Protein AF-X1I9T8-F1 (afdb_monomer_lite)

Sequence (76 aa):
MIEDKKEAKILARNIIADLTSEIGKKEVNEAKKMGMATSIYASQIANAKEKFLAQISPELTDAPDIFEVEISKQFM

Radius of gyration: 12.32 Å; chains: 1; bounding box: 24×16×35 Å

Foldseek 3Di:
DDEDPVVLLVLLLVLVVVLCVVCDVVNLVVCLVVVHSCVVCVVVLVVSLVVSVVPYDPVNVCSSVSNVVSCVVRRD

Organism: NCBI:txid412755

pLDDT: mean 94.23, std 2.58, range [82.5, 97.25]

Secondary structure (DSSP, 8-state):
-B--HHHHHHHHHHHHHHHHHHH-HHHHHHHHHTT-HHHHTHHHHHHHHHHHHTTB-TT-TTHHHHHHHHHHHHH-

Structure (mmCIF, N/CA/C/O backbone):
data_AF-X1I9T8-F1
#
_entry.id   AF-X1I9T8-F1
#
loop_
_atom_site.group_PDB
_atom_site.id
_atom_site.type_symbol
_atom_site.label_atom_id
_atom_site.label_alt_id
_atom_site.label_comp_id
_atom_site.label_asym_id
_atom_site.label_entity_id
_atom_site.label_seq_id
_atom_site.pdbx_PDB_ins_code
_atom_site.Cartn_x
_atom_site.Cartn_y
_atom_site.Cartn_z
_atom_site.occupancy
_atom_site.B_iso_or_equiv
_atom_site.auth_seq_id
_atom_site.auth_comp_id
_atom_site.auth_asym_id
_atom_site.auth_atom_id
_atom_site.pdbx_PDB_model_num
ATOM 1 N N . MET A 1 1 ? 5.789 -0.306 -18.423 1.00 82.50 1 MET A N 1
ATOM 2 C CA . MET A 1 1 ? 5.881 -0.820 -17.041 1.00 82.50 1 MET A CA 1
ATOM 3 C C . MET A 1 1 ? 6.950 -0.014 -16.326 1.00 82.50 1 MET A C 1
ATOM 5 O O . MET A 1 1 ? 7.836 0.486 -17.005 1.00 82.50 1 MET A O 1
ATOM 9 N N . ILE A 1 2 ? 6.831 0.180 -15.014 1.00 88.69 2 ILE A N 1
ATOM 10 C CA . ILE A 1 2 ? 7.787 0.975 -14.228 1.00 88.69 2 ILE A CA 1
ATOM 11 C C . ILE A 1 2 ? 8.985 0.108 -13.836 1.00 88.69 2 ILE A C 1
ATOM 13 O O . ILE A 1 2 ? 8.804 -0.959 -13.256 1.00 88.69 2 ILE A O 1
ATOM 17 N N . GLU A 1 3 ? 10.195 0.587 -14.103 1.00 90.69 3 GLU A N 1
ATOM 18 C CA . GLU A 1 3 ? 11.452 -0.111 -13.786 1.00 90.69 3 GLU A CA 1
ATOM 19 C C . GLU A 1 3 ? 12.276 0.618 -12.715 1.00 90.69 3 GLU A C 1
ATOM 21 O O . GLU A 1 3 ? 13.145 0.027 -12.078 1.00 90.69 3 GLU A O 1
ATOM 26 N N . ASP A 1 4 ? 11.992 1.899 -12.468 1.00 93.81 4 ASP A N 1
ATOM 27 C CA . ASP A 1 4 ? 12.733 2.707 -11.505 1.00 93.81 4 ASP A CA 1
ATOM 28 C C . 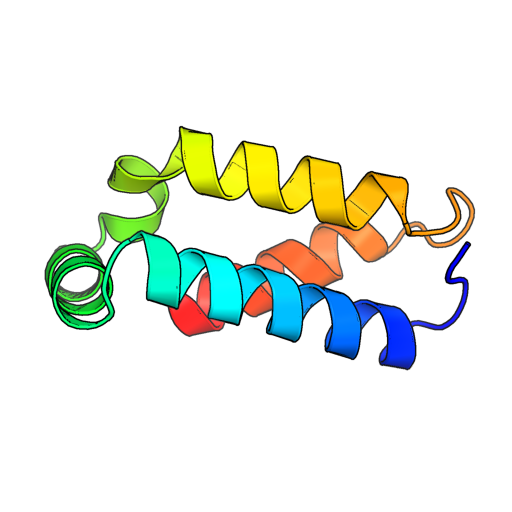ASP A 1 4 ? 12.146 2.617 -10.085 1.00 93.81 4 ASP A C 1
ATOM 30 O O . ASP A 1 4 ? 10.937 2.719 -9.851 1.00 93.81 4 ASP A O 1
ATOM 34 N N . LYS A 1 5 ? 13.031 2.497 -9.087 1.00 92.75 5 LYS A N 1
ATOM 35 C CA . LYS A 1 5 ? 12.639 2.396 -7.671 1.00 92.75 5 LYS A CA 1
ATOM 36 C C . LYS A 1 5 ? 11.951 3.655 -7.142 1.00 92.75 5 LYS A C 1
ATOM 38 O O . LYS A 1 5 ? 11.134 3.552 -6.225 1.00 92.75 5 LYS A O 1
ATOM 43 N N . LYS A 1 6 ? 12.302 4.851 -7.625 1.00 94.62 6 LYS A N 1
ATOM 44 C CA . LYS A 1 6 ? 11.658 6.097 -7.176 1.00 94.62 6 LYS A CA 1
ATOM 45 C C . LYS A 1 6 ? 10.255 6.198 -7.756 1.00 94.62 6 LYS A C 1
ATOM 47 O O . LYS A 1 6 ? 9.337 6.525 -7.009 1.00 94.62 6 LYS A O 1
ATOM 52 N N . GLU A 1 7 ? 10.083 5.867 -9.029 1.00 94.94 7 GLU A N 1
ATOM 53 C CA . GLU A 1 7 ? 8.761 5.813 -9.659 1.00 94.94 7 GLU A CA 1
ATOM 54 C C . GLU A 1 7 ? 7.855 4.776 -8.984 1.00 94.94 7 GLU A C 1
ATOM 56 O O . GLU A 1 7 ? 6.717 5.095 -8.636 1.00 94.94 7 GLU A O 1
ATOM 61 N N . ALA A 1 8 ? 8.380 3.587 -8.668 1.00 95.62 8 ALA A N 1
ATOM 62 C CA . ALA A 1 8 ? 7.649 2.573 -7.910 1.00 95.62 8 ALA A CA 1
ATOM 63 C C . ALA A 1 8 ? 7.215 3.089 -6.522 1.00 95.62 8 ALA A C 1
ATOM 65 O O . ALA A 1 8 ? 6.073 2.896 -6.111 1.00 95.62 8 ALA A O 1
ATOM 66 N N . LYS A 1 9 ? 8.080 3.825 -5.809 1.00 96.50 9 LYS A N 1
ATOM 67 C CA . LYS A 1 9 ? 7.714 4.459 -4.526 1.00 96.50 9 LYS A CA 1
ATOM 68 C C . LYS A 1 9 ? 6.598 5.491 -4.675 1.00 96.50 9 LYS A C 1
ATOM 70 O O . LYS A 1 9 ? 5.726 5.563 -3.812 1.00 96.50 9 LYS A O 1
ATOM 75 N N . ILE A 1 10 ? 6.633 6.303 -5.730 1.00 96.50 10 ILE A N 1
ATOM 76 C CA . ILE A 1 10 ? 5.587 7.298 -6.002 1.00 96.50 10 ILE A CA 1
ATOM 77 C C . ILE A 1 10 ? 4.261 6.588 -6.287 1.00 96.50 10 ILE A C 1
ATOM 79 O O . ILE A 1 10 ? 3.245 6.941 -5.692 1.00 96.50 10 ILE A O 1
ATOM 83 N N . LEU A 1 11 ? 4.280 5.545 -7.122 1.00 96.56 11 LEU A N 1
ATOM 84 C CA . LEU A 1 11 ? 3.086 4.763 -7.428 1.00 96.56 11 LEU A CA 1
ATOM 85 C C . LEU A 1 11 ? 2.496 4.104 -6.173 1.00 96.56 11 LEU A C 1
ATOM 87 O O . LEU A 1 11 ? 1.296 4.229 -5.935 1.00 96.56 11 LEU A O 1
ATOM 91 N N . ALA A 1 12 ? 3.327 3.448 -5.355 1.00 97.06 12 ALA A N 1
ATOM 92 C CA . ALA A 1 12 ? 2.883 2.823 -4.111 1.00 97.06 12 ALA A CA 1
ATOM 93 C C . ALA A 1 12 ? 2.182 3.842 -3.201 1.00 97.06 12 ALA A C 1
ATOM 95 O O . ALA A 1 12 ? 1.076 3.590 -2.731 1.00 97.06 12 ALA A O 1
ATOM 96 N N . ARG A 1 13 ? 2.770 5.032 -3.020 1.00 97.25 13 ARG A N 1
ATOM 97 C CA . ARG A 1 13 ? 2.164 6.111 -2.221 1.00 97.25 13 ARG A CA 1
ATOM 98 C C . ARG A 1 13 ? 0.816 6.563 -2.754 1.00 97.25 13 ARG A C 1
ATOM 100 O O . ARG A 1 13 ? -0.094 6.753 -1.956 1.00 97.25 13 ARG A O 1
ATOM 107 N N . ASN A 1 14 ? 0.691 6.729 -4.068 1.00 97.25 14 ASN A N 1
ATOM 108 C CA . ASN A 1 14 ? -0.562 7.160 -4.683 1.00 97.25 14 ASN A CA 1
ATOM 109 C C . ASN A 1 14 ? -1.662 6.117 -4.460 1.00 97.25 14 ASN A C 1
ATOM 111 O O . ASN A 1 14 ? -2.718 6.450 -3.936 1.00 97.25 14 ASN A O 1
ATOM 115 N N . ILE A 1 15 ? -1.370 4.842 -4.731 1.00 96.88 15 ILE A N 1
ATOM 116 C CA . ILE A 1 15 ? -2.322 3.742 -4.520 1.00 96.88 15 ILE A CA 1
ATOM 117 C C . ILE A 1 15 ? -2.737 3.638 -3.044 1.00 96.88 15 ILE A C 1
ATOM 119 O O . ILE A 1 15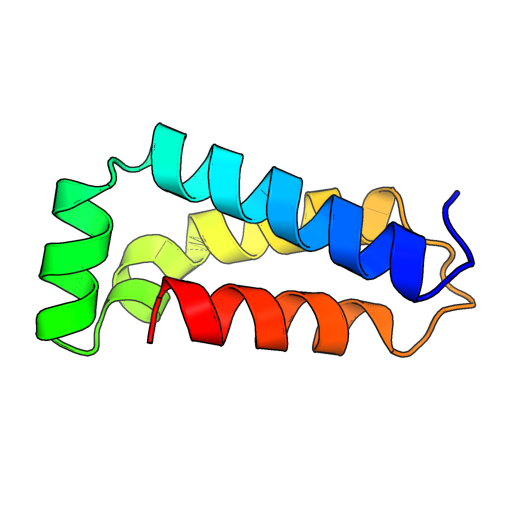 ? -3.906 3.419 -2.738 1.00 96.88 15 ILE A O 1
ATOM 123 N N . ILE A 1 16 ? -1.797 3.802 -2.111 1.00 96.44 16 ILE A N 1
ATOM 124 C CA . ILE A 1 16 ? -2.075 3.734 -0.669 1.00 96.44 16 ILE A CA 1
ATOM 125 C C . ILE A 1 16 ? -2.883 4.950 -0.195 1.00 96.44 16 ILE A C 1
ATOM 127 O O . ILE A 1 16 ? -3.734 4.820 0.690 1.00 96.44 16 ILE A O 1
ATOM 131 N N . ALA A 1 17 ? -2.635 6.129 -0.766 1.00 96.00 17 ALA A N 1
ATOM 132 C CA . ALA A 1 17 ? -3.421 7.326 -0.492 1.00 96.00 17 ALA A CA 1
ATOM 133 C C . ALA A 1 17 ? -4.865 7.161 -0.986 1.00 96.00 17 ALA A C 1
ATOM 135 O O . ALA A 1 17 ? -5.791 7.444 -0.223 1.00 96.00 17 ALA A O 1
ATOM 136 N N . ASP A 1 18 ? -5.048 6.627 -2.195 1.00 96.12 18 ASP A N 1
ATOM 137 C CA . ASP A 1 18 ? -6.364 6.307 -2.752 1.00 96.12 18 ASP A CA 1
ATOM 138 C C . ASP A 1 18 ? -7.083 5.279 -1.874 1.00 96.12 18 ASP A C 1
ATOM 140 O O . ASP A 1 18 ? -8.201 5.531 -1.435 1.00 96.12 18 ASP A O 1
ATOM 144 N N . LEU A 1 19 ? -6.403 4.194 -1.490 1.00 96.19 19 LEU A N 1
ATOM 145 C CA . LEU A 1 19 ? -6.925 3.192 -0.557 1.00 96.19 19 LEU A CA 1
ATOM 146 C C . LEU A 1 19 ? -7.354 3.813 0.785 1.00 96.19 19 LEU A C 1
ATOM 148 O O 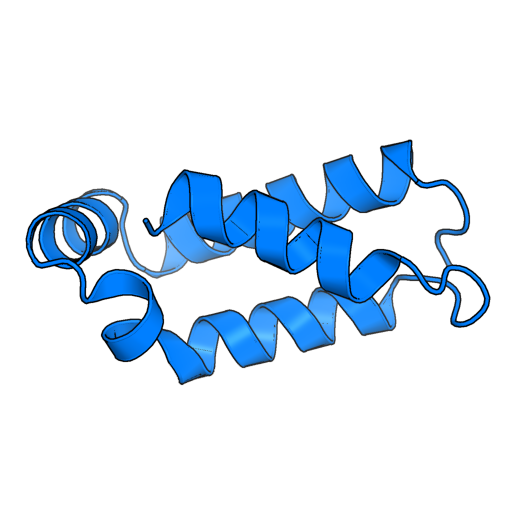. LEU A 1 19 ? -8.419 3.506 1.313 1.00 96.19 19 LEU A O 1
ATOM 152 N N . THR A 1 20 ? -6.534 4.702 1.349 1.00 95.06 20 THR A N 1
ATOM 153 C CA . THR A 1 20 ? -6.857 5.401 2.606 1.00 95.06 20 THR A CA 1
ATOM 154 C C . THR A 1 20 ? -8.073 6.314 2.440 1.00 95.06 20 THR A C 1
ATOM 156 O O . THR A 1 20 ? -8.855 6.478 3.377 1.00 95.06 20 THR A O 1
ATOM 159 N N . SER A 1 21 ? -8.229 6.927 1.266 1.00 95.56 21 SER A N 1
ATOM 160 C CA . SER A 1 21 ? -9.375 7.769 0.927 1.00 95.56 21 SER A CA 1
ATOM 161 C C . SER A 1 21 ? -10.651 6.940 0.750 1.00 95.56 21 SER A C 1
ATOM 163 O O . SER A 1 21 ? -11.688 7.321 1.286 1.00 95.56 21 SER A O 1
ATOM 165 N N . GLU A 1 22 ? -10.560 5.791 0.070 1.00 94.88 22 GLU A N 1
ATOM 166 C CA . GLU A 1 22 ? -11.656 4.832 -0.127 1.00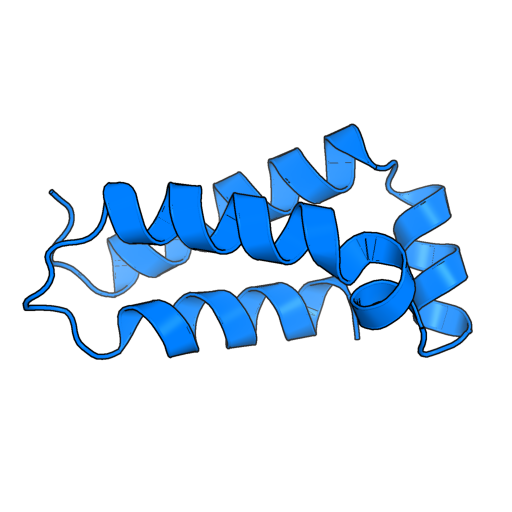 94.88 22 GLU A CA 1
ATOM 167 C C . GLU A 1 22 ? -12.152 4.242 1.197 1.00 94.88 22 GLU A C 1
ATOM 169 O O . GLU A 1 22 ? -13.357 4.146 1.409 1.00 94.88 22 GLU A O 1
ATOM 174 N N . ILE A 1 23 ? -11.232 3.862 2.091 1.00 94.94 23 ILE A N 1
ATOM 175 C CA . ILE A 1 23 ? -11.585 3.349 3.421 1.00 94.94 23 ILE A CA 1
ATOM 176 C C . ILE A 1 23 ? -12.119 4.466 4.311 1.00 94.94 23 ILE A C 1
ATOM 178 O O . ILE A 1 23 ? -13.034 4.226 5.080 1.00 94.94 23 ILE A O 1
ATOM 182 N N . GLY A 1 24 ? -11.520 5.655 4.237 1.00 94.38 24 GLY A N 1
ATOM 183 C CA . GLY A 1 24 ? -11.778 6.760 5.146 1.00 94.38 24 GLY A CA 1
ATOM 184 C C . GLY A 1 24 ? -10.644 6.952 6.154 1.00 94.38 24 GLY A C 1
ATOM 185 O O . GLY A 1 24 ? -10.305 6.090 6.967 1.00 94.38 24 GLY A O 1
ATOM 186 N N . LYS A 1 25 ? -10.060 8.157 6.163 1.00 92.44 25 LYS A N 1
ATOM 187 C CA . LYS A 1 25 ? -8.912 8.494 7.027 1.00 92.44 25 LYS A CA 1
ATOM 188 C C . LYS A 1 25 ? -9.194 8.300 8.523 1.00 92.44 25 LYS A C 1
ATOM 190 O O . LYS A 1 25 ? -8.274 8.010 9.286 1.00 92.44 25 LYS A O 1
ATOM 195 N N . LYS A 1 26 ? -10.440 8.510 8.966 1.00 93.56 26 LYS A N 1
ATOM 196 C CA . LYS A 1 26 ? -10.829 8.312 10.372 1.00 93.56 26 LYS A CA 1
ATOM 197 C C . LYS A 1 26 ? -10.820 6.830 10.740 1.00 93.56 26 LYS A C 1
ATOM 199 O O . LYS A 1 26 ? -10.185 6.481 11.727 1.00 93.56 26 LYS A O 1
ATOM 204 N N . GLU A 1 27 ? -11.423 5.990 9.908 1.00 94.25 27 GLU A N 1
ATOM 205 C CA . GLU A 1 27 ? -11.499 4.540 10.107 1.00 94.25 27 GLU A CA 1
ATOM 206 C C . GLU A 1 27 ? -10.109 3.895 10.106 1.00 94.25 27 GLU A C 1
ATOM 208 O O . GLU A 1 27 ? -9.771 3.158 11.033 1.00 94.25 27 GLU A O 1
ATOM 213 N N . VAL A 1 28 ? -9.241 4.274 9.156 1.00 93.75 28 VAL A N 1
ATOM 214 C CA . VAL A 1 28 ? -7.837 3.822 9.145 1.00 93.75 28 VAL A CA 1
ATOM 215 C C . VAL A 1 28 ? -7.115 4.219 10.437 1.00 93.75 28 VAL A C 1
ATOM 217 O O . VAL A 1 28 ? -6.427 3.396 11.038 1.00 93.75 28 VAL A O 1
ATOM 220 N N . ASN A 1 29 ? -7.288 5.460 10.908 1.00 93.88 29 ASN A N 1
ATOM 221 C CA . ASN A 1 29 ? -6.653 5.928 12.144 1.00 93.88 29 ASN A CA 1
ATOM 222 C C . ASN A 1 29 ? -7.176 5.212 13.399 1.00 93.88 29 ASN A C 1
ATOM 224 O O . ASN A 1 29 ? -6.404 4.971 14.327 1.00 93.88 29 ASN A O 1
ATOM 228 N N . GLU A 1 30 ? -8.469 4.901 13.462 1.00 94.44 30 GLU A N 1
ATOM 229 C CA . GLU A 1 30 ? -9.059 4.143 14.568 1.00 94.44 30 GLU A CA 1
ATOM 230 C C . GLU A 1 30 ? -8.522 2.713 14.593 1.00 94.44 30 GLU A C 1
ATOM 232 O O . GLU A 1 30 ? -7.975 2.280 15.609 1.00 94.44 30 GLU A O 1
ATOM 237 N N . ALA A 1 31 ? -8.550 2.025 13.453 1.00 92.69 31 ALA A N 1
ATOM 238 C CA . ALA A 1 31 ? -8.002 0.683 13.319 1.00 92.69 31 ALA A CA 1
ATOM 239 C C . ALA A 1 31 ? -6.490 0.633 13.620 1.00 92.69 31 ALA A C 1
ATOM 241 O O . ALA A 1 31 ? -5.999 -0.329 14.220 1.00 92.69 31 ALA A O 1
ATOM 242 N N . LYS A 1 32 ? -5.748 1.691 13.262 1.00 93.50 32 LYS A N 1
ATOM 243 C CA . LYS A 1 32 ? -4.314 1.839 13.554 1.00 93.50 32 LYS A CA 1
ATOM 244 C C . LYS A 1 32 ? -4.052 1.953 15.052 1.00 93.50 32 LYS A C 1
ATOM 246 O O . LYS A 1 32 ? -3.182 1.260 15.569 1.00 93.50 32 LYS A O 1
ATOM 251 N N . LYS A 1 33 ? -4.840 2.753 15.780 1.00 93.69 33 LYS A N 1
ATOM 252 C CA . LYS A 1 33 ? -4.740 2.856 17.252 1.00 93.69 33 LYS A CA 1
ATOM 253 C C . LYS A 1 33 ? -4.980 1.523 17.956 1.00 93.69 33 LYS A C 1
ATOM 255 O O . LYS A 1 33 ? -4.449 1.305 19.039 1.00 93.69 33 LYS A O 1
ATOM 260 N N . MET A 1 34 ? -5.775 0.649 17.346 1.00 91.88 34 MET A N 1
ATOM 261 C CA . MET A 1 34 ? -6.043 -0.693 17.854 1.00 91.88 34 MET A CA 1
ATOM 262 C C . MET A 1 34 ? -4.971 -1.718 17.447 1.00 91.88 34 MET A C 1
ATOM 264 O O . MET A 1 34 ? -5.065 -2.870 17.857 1.00 91.88 34 MET A O 1
ATOM 268 N N . GLY A 1 35 ? -3.976 -1.333 16.635 1.00 91.38 35 GLY A N 1
ATOM 269 C CA . GLY A 1 35 ? -2.962 -2.245 16.097 1.00 91.38 35 GLY A CA 1
ATOM 270 C C . GLY A 1 35 ? -3.523 -3.266 15.103 1.00 91.38 35 GLY A C 1
ATOM 271 O O . GLY A 1 35 ? -2.936 -4.328 14.922 1.00 91.38 35 GLY A O 1
ATOM 272 N N . MET A 1 36 ? -4.676 -2.978 14.490 1.00 92.12 36 MET A N 1
ATOM 273 C CA . MET A 1 36 ? -5.431 -3.938 13.675 1.00 92.12 36 MET A CA 1
ATOM 274 C C . MET A 1 36 ? -5.723 -3.457 12.250 1.00 92.12 36 MET A C 1
ATOM 276 O O . MET A 1 36 ? -6.380 -4.179 11.507 1.00 92.12 36 MET A O 1
ATOM 280 N N . ALA A 1 37 ? -5.254 -2.278 11.831 1.00 91.75 37 ALA A N 1
ATOM 281 C CA . ALA A 1 37 ? -5.606 -1.727 10.518 1.00 91.75 37 ALA A CA 1
ATOM 282 C C . ALA A 1 37 ? -5.226 -2.650 9.353 1.00 91.75 37 ALA A C 1
ATOM 284 O O . ALA A 1 37 ? -6.032 -2.859 8.450 1.00 91.75 37 ALA A O 1
ATOM 285 N N . THR A 1 38 ? -4.041 -3.257 9.385 1.00 92.06 38 THR A N 1
ATOM 286 C CA . THR A 1 38 ? -3.617 -4.195 8.336 1.00 92.06 38 THR A CA 1
ATOM 287 C C . THR A 1 38 ? -4.448 -5.475 8.310 1.00 92.06 38 THR A C 1
ATOM 289 O O . THR A 1 38 ? -4.710 -5.991 7.230 1.00 92.06 38 THR A O 1
ATOM 292 N N . SER A 1 39 ? -4.911 -5.959 9.465 1.00 93.88 39 SER A N 1
ATOM 293 C CA . SER A 1 39 ? -5.780 -7.139 9.563 1.00 93.88 39 SER A CA 1
ATOM 294 C C . SER A 1 39 ? -7.215 -6.840 9.124 1.00 93.88 39 SER A C 1
ATOM 296 O O . SER A 1 39 ? -7.812 -7.630 8.399 1.00 93.88 39 SER A O 1
ATOM 298 N N . ILE A 1 40 ? -7.765 -5.694 9.535 1.00 95.44 40 ILE A N 1
ATOM 299 C CA . ILE A 1 40 ? -9.132 -5.267 9.197 1.00 95.44 40 ILE A CA 1
ATOM 300 C C . ILE A 1 40 ? -9.263 -5.015 7.691 1.00 95.44 40 ILE A C 1
ATOM 302 O O . ILE A 1 40 ? -10.266 -5.392 7.090 1.00 95.44 40 ILE A O 1
ATOM 306 N N . TYR A 1 41 ? -8.240 -4.416 7.077 1.00 95.94 41 TYR A N 1
ATOM 307 C CA . TYR A 1 41 ? -8.243 -4.050 5.658 1.00 95.94 41 TYR A CA 1
ATOM 308 C C . TYR A 1 41 ? -7.365 -4.967 4.796 1.00 95.94 41 TYR A C 1
ATOM 310 O O . TYR A 1 41 ? -6.933 -4.570 3.714 1.00 95.94 41 TYR A O 1
ATOM 318 N N . ALA A 1 42 ? -7.091 -6.194 5.257 1.00 95.06 42 ALA A N 1
ATOM 319 C CA . ALA A 1 42 ? -6.171 -7.123 4.598 1.00 95.06 42 ALA A CA 1
ATOM 320 C C . ALA A 1 42 ? -6.539 -7.376 3.128 1.00 95.06 42 ALA A C 1
ATOM 322 O O . ALA A 1 42 ? -5.671 -7.349 2.256 1.00 95.06 42 ALA A O 1
ATOM 323 N N . SER A 1 43 ? -7.831 -7.559 2.838 1.00 96.00 43 SER A N 1
ATOM 324 C CA . SER A 1 43 ? -8.321 -7.785 1.475 1.00 96.00 43 SER A CA 1
ATOM 325 C C . SER A 1 43 ? -8.104 -6.568 0.571 1.00 96.00 43 SER A C 1
ATOM 327 O O . SER A 1 43 ? -7.640 -6.713 -0.557 1.00 96.00 43 SER A O 1
ATOM 329 N N . GLN A 1 44 ? -8.389 -5.358 1.056 1.00 96.38 44 GLN A N 1
ATOM 330 C CA . GLN A 1 44 ? -8.197 -4.134 0.278 1.00 96.38 44 GLN A CA 1
ATOM 331 C C . GLN A 1 44 ? -6.708 -3.835 0.052 1.00 96.38 44 GLN A C 1
ATOM 333 O O . GLN A 1 44 ? -6.325 -3.434 -1.047 1.00 96.38 44 GLN A O 1
ATOM 338 N N . ILE A 1 45 ? -5.860 -4.091 1.055 1.00 96.44 45 ILE A N 1
ATOM 339 C CA . ILE A 1 45 ? -4.400 -3.970 0.944 1.00 96.44 45 ILE A CA 1
ATOM 340 C C . ILE A 1 45 ? -3.849 -4.975 -0.076 1.00 96.44 45 ILE A C 1
ATOM 342 O O . ILE A 1 45 ? -3.016 -4.598 -0.899 1.00 96.44 45 ILE A O 1
ATOM 346 N N . ALA A 1 46 ? -4.330 -6.224 -0.073 1.00 96.44 46 ALA A N 1
ATOM 347 C CA . ALA A 1 46 ? -3.934 -7.233 -1.056 1.00 96.44 46 ALA A CA 1
ATOM 348 C C . ALA A 1 46 ? -4.309 -6.807 -2.485 1.00 96.44 46 ALA A C 1
ATOM 350 O O . ALA A 1 46 ? -3.450 -6.794 -3.365 1.00 96.44 46 ALA A O 1
ATOM 351 N N . ASN A 1 47 ? -5.542 -6.336 -2.691 1.00 97.00 47 ASN A N 1
ATOM 352 C CA . ASN A 1 47 ? -5.986 -5.818 -3.989 1.00 97.00 47 ASN A CA 1
ATOM 353 C C . ASN A 1 47 ? -5.143 -4.614 -4.448 1.00 97.00 47 ASN A C 1
ATOM 355 O O . ASN A 1 47 ? -4.800 -4.488 -5.623 1.00 97.00 47 ASN A O 1
ATOM 359 N N . ALA A 1 48 ? -4.793 -3.714 -3.527 1.00 96.75 48 ALA A N 1
ATOM 360 C CA . ALA A 1 48 ? -3.924 -2.578 -3.816 1.00 96.75 48 ALA A CA 1
ATOM 361 C C . ALA A 1 48 ? -2.496 -3.023 -4.185 1.00 96.75 48 ALA A C 1
ATOM 363 O O . ALA A 1 48 ? -1.910 -2.475 -5.121 1.00 96.75 48 ALA A O 1
ATOM 364 N N . LYS A 1 49 ? -1.964 -4.054 -3.513 1.00 97.00 49 LYS A N 1
ATOM 365 C CA . LYS A 1 49 ? -0.663 -4.661 -3.832 1.00 97.00 49 LYS A CA 1
ATOM 366 C C . LYS A 1 49 ? -0.664 -5.271 -5.233 1.00 97.00 49 LYS A C 1
ATOM 368 O O . LYS A 1 49 ? 0.280 -5.051 -5.985 1.00 97.00 49 LYS A O 1
ATOM 373 N N . GLU A 1 50 ? -1.725 -5.971 -5.621 1.00 96.62 50 GLU A N 1
ATOM 374 C CA . GLU A 1 50 ? -1.863 -6.523 -6.975 1.00 96.62 50 GLU A CA 1
ATOM 375 C C . GLU A 1 50 ? -1.912 -5.424 -8.044 1.00 96.62 50 GLU A C 1
ATOM 377 O O . GLU A 1 50 ? -1.170 -5.485 -9.025 1.00 96.62 50 GLU A O 1
ATOM 382 N N . LYS A 1 51 ? -2.716 -4.370 -7.830 1.00 96.00 51 LYS A N 1
ATOM 383 C CA . LYS A 1 51 ? -2.775 -3.200 -8.731 1.00 96.00 51 LYS A CA 1
ATOM 384 C C . LYS A 1 51 ? -1.422 -2.508 -8.881 1.00 96.00 51 LYS A C 1
ATOM 386 O O . LYS A 1 51 ? -1.102 -2.005 -9.960 1.00 96.00 51 LYS A O 1
ATOM 391 N N . PHE A 1 52 ? -0.657 -2.446 -7.795 1.00 97.12 52 PHE A N 1
ATOM 392 C CA . PHE A 1 52 ? 0.695 -1.915 -7.799 1.00 97.12 52 PHE A CA 1
ATOM 393 C C . PHE A 1 52 ? 1.616 -2.805 -8.643 1.00 97.12 52 PHE A C 1
ATOM 395 O O . PHE A 1 52 ? 2.177 -2.327 -9.626 1.00 97.12 52 PHE A O 1
ATOM 402 N N . LEU A 1 53 ? 1.707 -4.102 -8.335 1.00 95.75 53 LEU A N 1
ATOM 403 C CA . LEU A 1 53 ? 2.602 -5.036 -9.028 1.00 95.75 53 LEU A CA 1
ATOM 404 C C . LEU A 1 53 ? 2.277 -5.186 -10.520 1.00 95.75 53 LEU A C 1
ATOM 406 O O . LEU A 1 53 ? 3.195 -5.327 -11.319 1.00 95.75 53 LEU A O 1
ATOM 410 N N . ALA A 1 54 ? 1.008 -5.070 -10.918 1.00 96.06 54 ALA A N 1
ATOM 411 C CA . ALA A 1 54 ? 0.599 -5.101 -12.324 1.00 96.06 54 ALA A CA 1
ATOM 412 C C . ALA A 1 54 ? 1.189 -3.955 -13.175 1.00 96.06 54 ALA A C 1
ATOM 414 O O . ALA A 1 54 ? 1.251 -4.062 -14.400 1.00 96.06 54 ALA A O 1
ATOM 415 N N . GLN A 1 55 ? 1.607 -2.852 -12.548 1.00 95.06 55 GLN A N 1
ATOM 416 C CA . GLN A 1 55 ? 2.193 -1.693 -13.230 1.00 95.06 55 GLN A CA 1
ATOM 417 C C . GLN A 1 55 ? 3.727 -1.666 -13.157 1.00 95.06 55 GLN A C 1
ATOM 419 O O . GLN A 1 55 ? 4.367 -0.900 -13.889 1.00 95.06 55 GLN A O 1
ATOM 424 N N . ILE A 1 56 ? 4.316 -2.503 -12.302 1.00 95.25 56 ILE A N 1
ATOM 425 C CA . ILE A 1 56 ? 5.760 -2.616 -12.115 1.00 95.25 56 ILE A CA 1
ATOM 426 C C . ILE A 1 56 ? 6.335 -3.678 -13.057 1.00 95.25 56 ILE A C 1
ATOM 428 O O . ILE A 1 56 ? 5.702 -4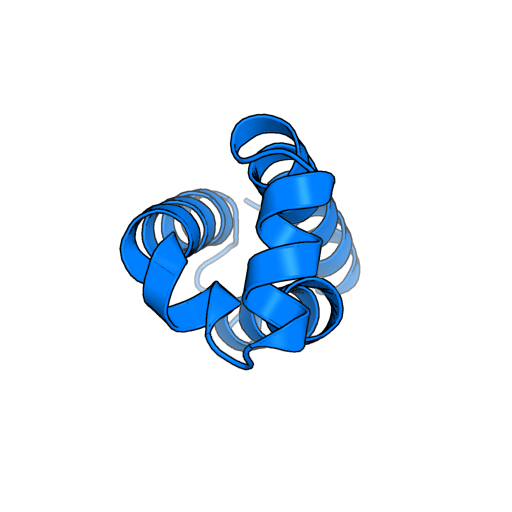.689 -13.349 1.00 95.25 56 ILE A O 1
ATOM 432 N N . SER A 1 57 ? 7.549 -3.438 -13.550 1.00 92.38 57 SER A N 1
ATOM 433 C CA . SER A 1 57 ? 8.314 -4.443 -14.278 1.00 92.38 57 SER A CA 1
ATOM 434 C C . SER A 1 57 ? 8.649 -5.622 -13.357 1.00 92.38 57 SER A C 1
ATOM 436 O O . SER A 1 57 ? 9.132 -5.398 -12.244 1.00 92.38 57 SER A O 1
ATOM 438 N N . PRO A 1 58 ? 8.472 -6.876 -13.805 1.00 90.19 58 PRO A N 1
ATOM 439 C CA . PRO A 1 58 ? 8.845 -8.053 -13.020 1.00 90.19 58 PRO A CA 1
ATOM 440 C C . PRO A 1 58 ? 10.352 -8.131 -12.721 1.00 90.19 58 PRO A C 1
ATOM 442 O O . PRO A 1 58 ? 10.755 -8.860 -11.819 1.00 90.19 58 PRO A O 1
ATOM 445 N N . GLU A 1 59 ? 11.186 -7.374 -13.441 1.00 92.38 59 GLU A N 1
ATOM 446 C CA . GLU A 1 59 ? 12.627 -7.280 -13.183 1.00 92.38 59 GLU A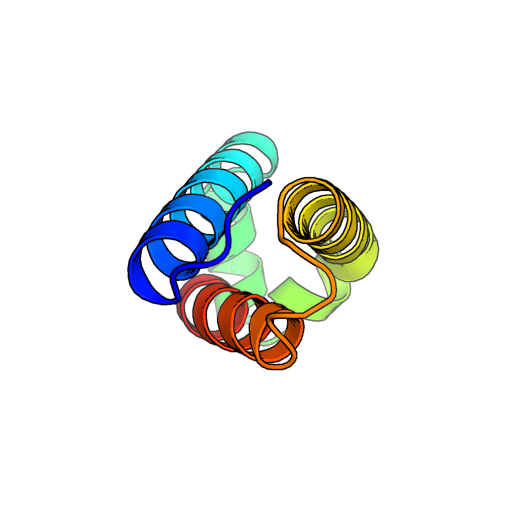 CA 1
ATOM 447 C C . GLU A 1 59 ? 12.957 -6.430 -11.946 1.00 92.38 59 GLU A C 1
ATOM 449 O O . GLU A 1 59 ? 14.040 -6.555 -11.372 1.00 92.38 59 GLU A O 1
ATOM 454 N N . LEU A 1 60 ? 12.020 -5.593 -11.484 1.00 91.50 60 LEU A N 1
ATOM 455 C CA . LEU A 1 60 ? 12.181 -4.813 -10.263 1.00 91.50 60 LEU A CA 1
ATOM 456 C C . LEU A 1 60 ? 11.774 -5.648 -9.038 1.00 91.50 60 LEU A C 1
ATOM 458 O O . LEU A 1 60 ? 10.703 -5.472 -8.458 1.00 91.50 60 LEU A O 1
ATOM 462 N N . THR A 1 61 ? 12.663 -6.551 -8.623 1.00 90.94 61 THR A N 1
ATOM 463 C CA . THR A 1 61 ? 12.423 -7.544 -7.556 1.00 90.94 61 THR A CA 1
ATOM 464 C C . THR A 1 61 ? 12.033 -6.948 -6.205 1.00 90.94 61 THR A C 1
ATOM 466 O O . THR A 1 61 ? 11.301 -7.578 -5.451 1.00 90.94 61 THR A O 1
ATOM 469 N N . ASP A 1 62 ? 12.481 -5.727 -5.909 1.00 93.06 62 ASP A N 1
ATOM 470 C CA . ASP A 1 62 ? 12.223 -5.050 -4.629 1.00 93.06 62 ASP A CA 1
ATOM 471 C C . ASP A 1 62 ? 10.831 -4.391 -4.571 1.00 93.06 62 ASP A C 1
ATOM 473 O O . ASP A 1 62 ? 10.480 -3.742 -3.584 1.00 93.06 62 ASP A O 1
ATOM 477 N N . ALA A 1 63 ? 10.034 -4.485 -5.639 1.00 91.62 63 ALA A N 1
ATOM 478 C CA . ALA A 1 63 ? 8.730 -3.837 -5.713 1.00 91.62 63 ALA A CA 1
ATOM 479 C C . ALA A 1 63 ? 7.762 -4.261 -4.591 1.00 91.62 63 ALA A C 1
ATOM 481 O O . ALA A 1 63 ? 7.173 -3.366 -3.974 1.00 91.62 63 ALA A O 1
ATOM 482 N N . PRO A 1 64 ? 7.602 -5.559 -4.255 1.00 94.06 64 PRO A N 1
ATOM 483 C CA . PRO A 1 64 ? 6.742 -5.968 -3.146 1.00 94.06 64 PRO A CA 1
ATOM 484 C C . PRO A 1 64 ? 7.136 -5.304 -1.819 1.00 94.06 64 PRO A C 1
ATOM 486 O O . PRO A 1 64 ? 6.263 -4.784 -1.124 1.00 94.06 64 PRO A O 1
ATOM 489 N N . ASP A 1 65 ? 8.436 -5.232 -1.523 1.00 96.50 65 ASP A N 1
ATOM 490 C CA . ASP A 1 65 ? 8.960 -4.622 -0.295 1.00 96.50 65 ASP A CA 1
ATOM 491 C C . ASP A 1 65 ? 8.712 -3.110 -0.260 1.00 96.50 65 ASP A C 1
ATOM 493 O O . ASP A 1 65 ? 8.356 -2.551 0.779 1.00 96.50 65 ASP A O 1
ATOM 497 N N . ILE A 1 66 ? 8.849 -2.428 -1.406 1.00 95.69 66 ILE A N 1
ATOM 498 C CA . ILE A 1 66 ? 8.521 -1.000 -1.528 1.00 95.69 66 ILE A CA 1
ATOM 499 C C . ILE A 1 66 ? 7.070 -0.749 -1.105 1.00 95.69 66 ILE A C 1
ATOM 501 O O . ILE A 1 66 ? 6.807 0.188 -0.348 1.00 95.69 66 ILE A O 1
ATOM 505 N N . PHE A 1 67 ? 6.137 -1.582 -1.569 1.00 96.44 67 PHE A N 1
ATOM 506 C CA . PHE A 1 67 ? 4.726 -1.449 -1.220 1.00 96.44 67 PHE A CA 1
ATOM 507 C C . PHE A 1 67 ? 4.481 -1.699 0.274 1.00 96.44 67 PHE A C 1
ATOM 509 O O . PHE A 1 67 ? 3.797 -0.913 0.930 1.00 96.44 67 PHE A O 1
ATOM 516 N N . GLU A 1 68 ? 5.078 -2.752 0.836 1.00 95.44 68 GLU A N 1
ATOM 517 C CA . GLU A 1 68 ? 4.913 -3.115 2.250 1.00 95.44 68 GLU A CA 1
ATOM 518 C C . GLU A 1 68 ? 5.453 -2.048 3.209 1.00 95.44 68 GLU A C 1
ATOM 520 O O . GLU A 1 68 ? 4.812 -1.732 4.219 1.00 95.44 68 GLU A O 1
ATOM 525 N N . VAL A 1 69 ? 6.588 -1.429 2.873 1.00 95.75 69 VAL A N 1
ATOM 526 C CA . VAL A 1 69 ? 7.154 -0.314 3.645 1.00 95.75 69 VAL A CA 1
ATOM 527 C C . VAL A 1 69 ? 6.205 0.884 3.662 1.00 95.75 69 VAL A C 1
ATOM 529 O O . VAL A 1 69 ? 6.025 1.512 4.708 1.00 95.75 69 VAL A O 1
ATOM 532 N N . GLU A 1 70 ? 5.600 1.231 2.526 1.00 95.38 70 GLU A N 1
ATOM 533 C CA . GLU A 1 70 ? 4.679 2.369 2.462 1.00 95.38 70 GLU A CA 1
ATOM 534 C C . GLU A 1 70 ? 3.333 2.055 3.147 1.00 95.38 70 GLU A C 1
ATOM 536 O O . GLU A 1 70 ? 2.804 2.922 3.845 1.00 95.38 70 GLU A O 1
ATOM 541 N N . ILE A 1 71 ? 2.823 0.816 3.062 1.00 94.19 71 ILE A N 1
ATOM 542 C CA . ILE A 1 71 ? 1.636 0.384 3.825 1.00 94.19 71 ILE A CA 1
ATOM 543 C C . ILE A 1 71 ? 1.894 0.485 5.323 1.00 94.19 71 ILE A C 1
ATOM 545 O O . ILE A 1 71 ? 1.069 1.041 6.047 1.00 94.19 71 ILE A O 1
ATOM 549 N N . SER A 1 72 ? 3.046 -0.002 5.786 1.00 93.81 72 SER A N 1
ATOM 550 C CA . SER A 1 72 ? 3.397 0.007 7.208 1.00 93.81 72 SER A CA 1
ATOM 551 C C . SER A 1 72 ? 3.412 1.427 7.771 1.00 93.81 72 SER A C 1
ATOM 553 O O . SER A 1 72 ? 2.855 1.662 8.833 1.00 93.81 72 SER A O 1
ATOM 555 N N . LYS A 1 73 ? 3.940 2.414 7.034 1.00 92.44 73 LYS A N 1
ATOM 556 C CA . LYS A 1 73 ? 3.915 3.828 7.466 1.00 92.44 73 LYS A CA 1
ATOM 557 C C . LYS A 1 73 ? 2.498 4.363 7.675 1.00 92.44 73 LYS A C 1
ATOM 559 O O . LYS A 1 73 ? 2.271 5.201 8.551 1.00 92.44 73 LYS A O 1
ATOM 564 N N . GLN A 1 74 ? 1.561 3.913 6.847 1.00 90.62 74 GLN A N 1
ATOM 565 C CA . GLN A 1 74 ? 0.206 4.439 6.834 1.00 90.62 74 GLN A CA 1
ATOM 566 C C . GLN A 1 74 ? -0.722 3.687 7.805 1.00 90.62 74 GLN A C 1
ATOM 568 O O . GLN A 1 74 ? -1.502 4.330 8.507 1.00 90.62 74 GLN A O 1
ATOM 573 N N . PHE A 1 75 ? -0.591 2.361 7.914 1.00 91.62 75 PHE A N 1
ATOM 574 C CA . PHE A 1 75 ? -1.513 1.478 8.643 1.00 91.62 75 PHE A CA 1
ATOM 575 C C . PHE A 1 75 ? -0.966 0.941 9.983 1.00 91.62 75 PHE A C 1
ATOM 577 O O . PHE A 1 75 ? -1.764 0.456 10.784 1.00 91.62 75 PHE A O 1
ATOM 584 N N . MET A 1 76 ? 0.340 1.050 10.266 1.00 86.56 76 MET A N 1
ATOM 585 C CA . MET A 1 76 ? 0.965 0.671 11.551 1.00 86.56 76 MET A CA 1
ATOM 586 C C . MET A 1 76 ? 1.536 1.892 12.270 1.00 86.56 76 MET A C 1
ATOM 588 O O . MET A 1 76 ? 1.328 2.011 13.492 1.00 86.56 76 MET A O 1
#